Protein AF-A0A537Q881-F1 (afdb_monomer_lite)

Foldseek 3Di:
DFKFKQAAPVRDHAALDVVRGQVRSLVRQLVLVVLQPADSQRSNVCLVPPPKDKDQPARPPPRIGMIHIGDDQVVDPDGSDQDPVGHDHPDPDDDDDDDDDDD

Structure (mmCIF, N/CA/C/O backbone):
data_AF-A0A537Q881-F1
#
_entry.id   AF-A0A537Q881-F1
#
loop_
_atom_site.group_PDB
_atom_site.id
_atom_site.type_symbol
_atom_site.label_atom_id
_atom_site.label_alt_id
_atom_site.label_comp_id
_atom_site.label_asym_id
_atom_site.label_entity_id
_atom_site.label_seq_id
_atom_site.pdbx_PDB_ins_code
_atom_site.Cartn_x
_atom_site.Cartn_y
_atom_site.Cartn_z
_atom_site.occupancy
_atom_site.B_iso_or_equiv
_atom_site.auth_seq_id
_atom_site.auth_comp_id
_atom_site.auth_asym_id
_atom_site.auth_atom_id
_atom_site.pdbx_PDB_model_num
ATOM 1 N N . ILE A 1 1 ? -6.686 -6.510 -3.605 1.00 94.88 1 ILE A N 1
ATOM 2 C CA . ILE A 1 1 ? -5.322 -6.394 -4.181 1.00 94.88 1 ILE A CA 1
ATOM 3 C C . ILE A 1 1 ? -5.123 -4.940 -4.561 1.00 94.88 1 ILE A C 1
ATOM 5 O O . ILE A 1 1 ? -6.071 -4.328 -5.039 1.00 94.88 1 ILE A O 1
ATOM 9 N N . PHE A 1 2 ? -3.940 -4.401 -4.303 1.00 98.12 2 PHE A N 1
ATOM 10 C CA . PHE A 1 2 ? -3.531 -3.051 -4.675 1.00 98.12 2 PHE A CA 1
ATOM 11 C C . PHE A 1 2 ? -2.426 -3.134 -5.719 1.00 98.12 2 PHE A C 1
ATOM 13 O O . PHE A 1 2 ? -1.639 -4.079 -5.698 1.00 98.12 2 PHE A O 1
ATOM 20 N N . GLU A 1 3 ? -2.373 -2.160 -6.617 1.00 97.75 3 GLU A N 1
ATOM 21 C CA . GLU A 1 3 ? -1.413 -2.100 -7.719 1.00 97.75 3 GLU A CA 1
ATOM 22 C C . GLU A 1 3 ? -0.585 -0.825 -7.629 1.00 97.75 3 GLU A C 1
ATOM 24 O O . GLU A 1 3 ? -1.029 0.185 -7.075 1.00 97.75 3 GLU A O 1
ATOM 29 N N . GLY A 1 4 ? 0.616 -0.877 -8.190 1.00 97.69 4 GLY A N 1
ATOM 30 C CA . GLY A 1 4 ? 1.478 0.277 -8.363 1.00 97.69 4 GLY A CA 1
ATOM 31 C C . GLY A 1 4 ? 2.350 0.136 -9.604 1.00 97.69 4 GLY A C 1
ATOM 32 O O . GLY A 1 4 ? 2.629 -0.972 -10.070 1.00 97.69 4 GLY A O 1
ATOM 33 N N . ILE A 1 5 ? 2.758 1.287 -10.137 1.00 97.88 5 ILE A N 1
ATOM 34 C CA . ILE A 1 5 ? 3.586 1.416 -11.340 1.00 97.88 5 ILE A CA 1
ATOM 35 C C . ILE A 1 5 ? 4.849 2.222 -11.039 1.00 97.88 5 ILE A C 1
ATOM 37 O O . ILE A 1 5 ? 4.922 2.893 -10.012 1.00 97.88 5 ILE A O 1
ATOM 41 N N . SER A 1 6 ? 5.837 2.182 -11.934 1.00 96.44 6 SER A N 1
ATOM 42 C CA . SER A 1 6 ? 7.123 2.893 -11.808 1.00 96.44 6 SER A CA 1
ATOM 43 C C . SER A 1 6 ? 7.021 4.423 -11.973 1.00 96.44 6 SER A C 1
ATOM 45 O O . 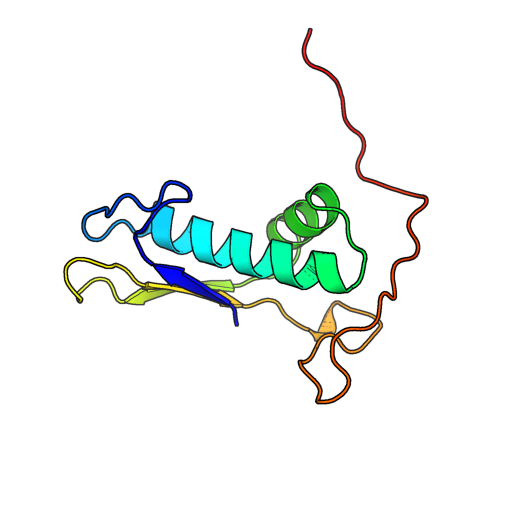SER A 1 6 ? 7.806 5.031 -12.700 1.00 96.44 6 SER A O 1
ATOM 47 N N . VAL A 1 7 ? 6.059 5.054 -11.303 1.00 97.19 7 VAL A N 1
ATOM 48 C CA . VAL A 1 7 ? 5.861 6.504 -11.229 1.00 97.19 7 VAL A CA 1
ATOM 49 C C . VAL A 1 7 ? 5.859 6.893 -9.754 1.00 97.19 7 VAL A C 1
ATOM 51 O O . VAL A 1 7 ? 5.124 6.298 -8.972 1.00 97.19 7 VAL A O 1
ATOM 54 N N . ASP A 1 8 ? 6.707 7.839 -9.357 1.00 94.56 8 ASP A N 1
ATOM 55 C CA . ASP A 1 8 ? 6.800 8.256 -7.952 1.00 94.56 8 ASP A CA 1
ATOM 56 C C . ASP A 1 8 ? 5.726 9.284 -7.549 1.00 94.56 8 ASP A C 1
ATOM 58 O O . ASP A 1 8 ? 4.954 9.767 -8.379 1.00 94.56 8 ASP A O 1
ATOM 62 N N . ASP A 1 9 ? 5.696 9.649 -6.263 1.00 92.88 9 ASP A N 1
ATOM 63 C CA . ASP A 1 9 ? 4.717 10.589 -5.690 1.00 92.88 9 ASP A CA 1
ATOM 64 C C . ASP A 1 9 ? 4.797 12.005 -6.292 1.00 92.88 9 ASP A C 1
ATOM 66 O O . ASP A 1 9 ? 3.843 12.778 -6.200 1.00 92.88 9 ASP A O 1
ATOM 70 N N . ALA A 1 10 ? 5.924 12.359 -6.921 1.00 95.50 10 ALA A N 1
ATOM 71 C CA . ALA A 1 10 ? 6.091 13.621 -7.640 1.00 95.50 10 ALA A CA 1
ATOM 72 C C . ALA A 1 10 ? 5.617 13.531 -9.104 1.00 95.50 10 ALA A C 1
ATOM 74 O O . ALA A 1 10 ? 5.716 14.508 -9.849 1.00 95.50 10 ALA A O 1
ATOM 75 N N . GLY A 1 11 ? 5.111 12.370 -9.532 1.00 94.69 11 GLY A N 1
ATOM 76 C CA . GLY A 1 11 ? 4.697 12.097 -10.904 1.00 94.69 11 GLY A CA 1
ATOM 77 C C . GLY A 1 11 ? 5.868 11.851 -11.858 1.00 94.69 11 GLY A C 1
ATOM 78 O O . GLY A 1 11 ? 5.675 11.875 -13.076 1.00 94.69 11 GLY A O 1
ATOM 79 N N . LYS A 1 12 ? 7.090 11.635 -11.352 1.00 97.06 12 LYS A N 1
ATOM 80 C CA . LYS A 1 12 ? 8.246 11.347 -12.203 1.00 97.06 12 LYS A CA 1
ATOM 81 C C . LYS A 1 12 ? 8.186 9.895 -12.666 1.00 97.06 12 LYS A C 1
ATOM 83 O O . LYS A 1 12 ? 8.087 8.967 -11.866 1.00 97.06 12 LYS A O 1
ATOM 88 N N . GLN A 1 13 ? 8.320 9.713 -13.975 1.00 96.75 13 GLN A N 1
ATOM 89 C CA . GLN A 1 13 ? 8.452 8.403 -14.602 1.00 96.75 13 GLN A CA 1
ATOM 90 C C . GLN A 1 13 ? 9.842 7.805 -14.335 1.00 96.75 13 GLN A C 1
ATOM 92 O O . GLN A 1 13 ? 10.863 8.438 -14.618 1.00 96.75 13 GLN A O 1
ATOM 97 N N . HIS A 1 14 ? 9.876 6.559 -13.868 1.00 96.62 14 HIS A N 1
ATOM 98 C CA . HIS A 1 14 ? 11.078 5.732 -13.743 1.00 96.62 14 HIS A CA 1
ATOM 99 C C . HIS A 1 14 ? 11.040 4.581 -14.752 1.00 96.62 14 HIS A C 1
ATOM 101 O O . HIS A 1 14 ? 9.983 4.238 -15.281 1.00 96.62 14 HIS A O 1
ATOM 107 N N . TYR A 1 15 ? 12.201 4.006 -15.063 1.00 97.06 15 TYR A N 1
ATOM 108 C CA . TYR A 1 15 ? 12.328 2.956 -16.075 1.00 97.06 15 TYR A CA 1
ATOM 109 C C . TYR A 1 15 ? 12.313 1.570 -15.427 1.00 97.06 15 TYR A C 1
ATOM 111 O O . TYR A 1 15 ? 13.294 1.193 -14.791 1.00 97.06 15 TYR A O 1
ATOM 119 N N . LEU A 1 16 ? 11.216 0.824 -15.609 1.00 96.06 16 LEU A N 1
ATOM 120 C CA . LEU A 1 16 ? 11.025 -0.547 -15.110 1.00 96.06 16 LEU A CA 1
ATOM 121 C C . LEU A 1 16 ? 11.427 -0.722 -13.632 1.00 96.06 16 LEU A C 1
ATOM 123 O O . LEU A 1 16 ? 11.986 -1.742 -13.229 1.00 96.06 16 LEU A O 1
ATOM 127 N N . ASP A 1 17 ? 11.143 0.293 -12.818 1.00 97.38 17 ASP A N 1
ATOM 128 C CA . ASP A 1 17 ? 11.513 0.321 -11.409 1.00 97.38 17 ASP A CA 1
ATOM 129 C C . ASP A 1 17 ? 10.444 -0.380 -10.559 1.00 97.38 17 ASP A C 1
ATOM 131 O O . ASP A 1 17 ? 9.365 0.167 -10.292 1.00 97.38 17 ASP A O 1
ATOM 135 N N . VAL A 1 18 ? 10.748 -1.614 -10.151 1.00 97.38 18 VAL A N 1
ATOM 136 C CA . VAL A 1 18 ? 9.891 -2.438 -9.285 1.00 97.38 18 VAL A CA 1
ATOM 137 C C . VAL A 1 18 ? 9.827 -1.925 -7.846 1.00 97.38 18 VAL A C 1
ATOM 139 O O . VAL A 1 18 ? 8.844 -2.197 -7.159 1.00 97.38 18 VAL A O 1
ATOM 142 N N . HIS A 1 19 ? 10.833 -1.178 -7.379 1.00 97.50 19 HIS A N 1
ATOM 143 C CA . HIS A 1 19 ? 10.826 -0.612 -6.032 1.00 97.50 19 HIS A CA 1
ATOM 144 C C . HIS A 1 19 ? 9.798 0.506 -5.937 1.00 97.50 19 HIS A C 1
ATOM 146 O O . HIS A 1 19 ? 8.961 0.481 -5.034 1.00 97.50 19 HIS A O 1
ATOM 152 N N . ILE A 1 20 ? 9.809 1.430 -6.902 1.00 97.81 20 ILE A N 1
ATOM 153 C CA . ILE A 1 20 ? 8.799 2.491 -6.986 1.00 97.81 20 ILE A CA 1
ATOM 154 C C . ILE A 1 20 ? 7.412 1.882 -7.204 1.00 97.81 20 ILE A C 1
ATOM 156 O O . ILE A 1 20 ? 6.475 2.237 -6.492 1.00 97.81 20 ILE A O 1
ATOM 160 N N . ALA A 1 21 ? 7.281 0.897 -8.100 1.00 98.06 21 ALA A N 1
ATOM 161 C CA . ALA A 1 21 ? 6.006 0.216 -8.318 1.00 98.06 21 ALA A CA 1
ATOM 162 C C . ALA A 1 21 ? 5.450 -0.419 -7.031 1.00 98.06 21 ALA A C 1
ATOM 164 O O . ALA A 1 21 ? 4.273 -0.248 -6.712 1.00 98.06 21 ALA A O 1
ATOM 165 N N . TYR A 1 22 ? 6.285 -1.110 -6.251 1.00 98.25 22 TYR A N 1
ATOM 166 C CA . TYR A 1 22 ? 5.838 -1.727 -5.002 1.00 98.25 22 TYR A CA 1
ATOM 167 C C . TYR A 1 22 ? 5.550 -0.695 -3.906 1.00 98.25 22 TYR A C 1
ATOM 169 O O . TYR A 1 22 ? 4.567 -0.832 -3.179 1.00 98.25 22 TYR A O 1
ATOM 177 N N . GLN A 1 23 ? 6.342 0.379 -3.825 1.00 97.88 23 GLN A N 1
ATOM 178 C CA . GLN A 1 23 ? 6.068 1.505 -2.932 1.00 97.88 23 GLN A CA 1
ATOM 179 C C . GLN A 1 23 ? 4.681 2.100 -3.207 1.00 97.88 23 GLN A C 1
ATOM 181 O O . GLN A 1 23 ? 3.908 2.288 -2.269 1.00 97.88 23 GLN A O 1
ATOM 186 N N . GLN A 1 24 ? 4.331 2.322 -4.477 1.00 97.88 24 GLN A N 1
ATOM 187 C CA . GLN A 1 24 ? 3.015 2.833 -4.865 1.00 97.88 24 GLN A CA 1
ATOM 188 C C . GLN A 1 24 ? 1.880 1.870 -4.490 1.00 97.88 24 GLN A C 1
ATOM 190 O O . GLN A 1 24 ? 0.860 2.302 -3.953 1.00 97.88 24 GLN A O 1
ATOM 195 N N . ALA A 1 25 ? 2.062 0.558 -4.682 1.00 98.12 25 ALA A N 1
ATOM 196 C CA . ALA A 1 25 ? 1.075 -0.436 -4.251 1.00 98.12 25 ALA A CA 1
ATOM 197 C C . ALA A 1 25 ? 0.835 -0.388 -2.727 1.00 98.12 25 ALA A C 1
ATOM 199 O O . ALA A 1 25 ? -0.313 -0.431 -2.274 1.00 98.12 25 ALA A O 1
ATOM 200 N N . CYS A 1 26 ? 1.902 -0.239 -1.934 1.00 98.06 26 CYS A N 1
ATOM 201 C CA . CYS A 1 26 ? 1.821 -0.065 -0.483 1.00 98.06 26 CYS A CA 1
ATOM 202 C C . CYS A 1 26 ? 1.117 1.241 -0.088 1.00 98.06 26 CYS A C 1
ATOM 204 O O . CYS A 1 26 ? 0.247 1.224 0.782 1.00 98.06 26 CYS A O 1
ATOM 206 N N . LEU A 1 27 ? 1.452 2.366 -0.729 1.00 97.94 27 LEU A N 1
ATOM 207 C CA . LEU A 1 27 ? 0.817 3.662 -0.463 1.00 97.94 27 LEU A CA 1
ATOM 208 C C . LEU A 1 27 ? -0.682 3.630 -0.785 1.00 97.94 27 LEU A C 1
ATOM 210 O O . LEU A 1 27 ? -1.492 4.083 0.022 1.00 97.94 27 LEU A O 1
ATOM 214 N N . ASN A 1 28 ? -1.070 2.996 -1.892 1.00 97.62 28 ASN A N 1
ATOM 215 C CA . ASN A 1 28 ? -2.473 2.789 -2.249 1.00 97.62 28 ASN A CA 1
ATOM 216 C C . ASN A 1 28 ? -3.230 1.971 -1.191 1.00 97.62 28 ASN A C 1
ATOM 218 O O . ASN A 1 28 ? -4.361 2.313 -0.832 1.00 97.62 28 ASN A O 1
ATOM 222 N N . ALA A 1 29 ? -2.606 0.923 -0.646 1.00 98.12 29 ALA A N 1
ATOM 223 C CA . ALA A 1 29 ? -3.180 0.135 0.443 1.00 98.12 29 ALA A CA 1
ATOM 224 C C . ALA A 1 29 ? -3.308 0.942 1.749 1.00 98.12 29 ALA A C 1
ATOM 226 O O . ALA A 1 29 ? -4.334 0.865 2.428 1.00 98.12 29 ALA A O 1
ATOM 227 N N . ILE A 1 30 ? -2.305 1.759 2.086 1.00 98.19 30 ILE A N 1
ATOM 228 C CA . ILE A 1 30 ? -2.331 2.640 3.265 1.00 98.19 30 ILE A CA 1
ATOM 229 C C . ILE A 1 30 ? -3.455 3.673 3.147 1.00 98.19 30 ILE A C 1
ATOM 231 O O . ILE A 1 30 ? -4.254 3.825 4.073 1.00 98.19 30 ILE A O 1
ATOM 235 N N . GLU A 1 31 ? -3.574 4.349 2.002 1.00 97.81 31 GLU A N 1
ATOM 236 C CA . GLU A 1 31 ? -4.652 5.313 1.761 1.00 97.81 31 GLU A CA 1
ATOM 237 C C . GLU A 1 31 ? -6.034 4.659 1.783 1.00 97.81 31 GLU A C 1
ATOM 239 O O . GLU A 1 31 ? -7.008 5.277 2.219 1.00 97.81 31 GLU A O 1
ATOM 244 N N . TYR A 1 32 ? -6.137 3.392 1.378 1.00 97.69 32 TYR A N 1
ATOM 245 C CA . TYR A 1 32 ? -7.368 2.626 1.518 1.00 97.69 32 TYR A CA 1
ATOM 246 C C . TYR A 1 32 ? -7.729 2.375 2.985 1.00 97.69 32 TYR A C 1
ATOM 248 O O . TYR A 1 32 ? -8.840 2.701 3.405 1.00 97.69 32 TYR A O 1
ATOM 256 N N . LEU A 1 33 ? -6.789 1.870 3.789 1.00 97.31 33 LEU A N 1
ATOM 257 C CA . LEU A 1 33 ? -7.007 1.590 5.212 1.00 97.31 33 LEU A CA 1
ATOM 258 C C . LEU A 1 33 ? -7.350 2.851 6.017 1.00 97.31 33 LEU A C 1
ATOM 260 O O . LEU A 1 33 ? -8.213 2.809 6.898 1.00 97.31 33 LEU A O 1
ATOM 264 N N . LYS A 1 34 ? -6.770 4.003 5.663 1.00 96.88 34 LYS A N 1
ATOM 265 C CA . LYS A 1 34 ? -7.114 5.300 6.273 1.00 96.88 34 LYS A CA 1
ATOM 266 C C . LYS A 1 34 ? -8.598 5.657 6.129 1.00 96.88 34 LYS A C 1
ATOM 268 O O . LYS A 1 34 ? -9.153 6.320 7.007 1.00 96.88 34 LYS A O 1
ATOM 273 N N . LYS A 1 35 ? -9.287 5.185 5.080 1.00 96.31 35 LYS A N 1
ATOM 274 C CA . LYS A 1 35 ? -10.737 5.417 4.904 1.00 96.31 35 LYS A CA 1
ATOM 275 C C . LYS A 1 35 ? -11.583 4.728 5.981 1.00 96.31 35 LYS A C 1
ATOM 277 O O . LYS A 1 35 ? -12.652 5.236 6.308 1.00 96.31 35 LYS A O 1
ATOM 282 N N . PHE A 1 36 ? -11.082 3.648 6.581 1.00 96.19 36 PHE A N 1
ATOM 283 C CA . PHE A 1 36 ? -11.726 2.932 7.691 1.00 96.19 36 PHE A CA 1
ATOM 284 C C . PHE A 1 36 ? -11.363 3.501 9.074 1.00 96.19 36 PHE A C 1
ATOM 286 O O . PHE A 1 36 ? -11.909 3.061 10.087 1.00 96.19 36 PHE A O 1
ATOM 293 N N . GLY A 1 37 ? -10.496 4.520 9.120 1.00 95.56 37 GLY A N 1
ATOM 294 C CA . GLY A 1 37 ? -10.129 5.257 10.331 1.00 95.56 37 GLY A CA 1
ATOM 295 C C . GLY A 1 37 ? -8.762 4.908 10.925 1.00 95.56 37 GLY A C 1
ATOM 296 O O . GLY A 1 37 ? -8.419 5.462 11.966 1.00 95.56 37 GLY A O 1
ATOM 297 N N . TYR A 1 38 ? -7.983 4.027 10.291 1.00 96.56 38 TYR A N 1
ATOM 298 C CA . TYR A 1 38 ? -6.599 3.770 10.702 1.00 96.56 38 TYR A CA 1
ATOM 299 C C . TYR A 1 38 ? -5.711 5.002 10.494 1.00 96.56 38 TYR A C 1
ATOM 301 O O . TYR A 1 38 ? -5.884 5.754 9.529 1.00 96.56 38 TYR A O 1
ATOM 309 N N . SER A 1 39 ? -4.721 5.187 11.369 1.00 96.88 39 SER A N 1
ATOM 310 C CA . SER A 1 39 ? -3.627 6.125 11.115 1.00 96.88 39 SER A CA 1
ATOM 311 C C . SER A 1 39 ? -2.711 5.593 10.004 1.00 96.88 39 SER A C 1
ATOM 313 O O . SER A 1 39 ? -2.674 4.393 9.718 1.00 96.88 39 SER A O 1
ATOM 315 N N . GLY A 1 40 ? -1.937 6.482 9.374 1.00 96.56 40 GLY A N 1
ATOM 316 C CA . GLY A 1 40 ? -0.932 6.063 8.391 1.00 96.56 40 GLY A CA 1
ATOM 317 C C . GLY A 1 40 ? 0.126 5.139 9.005 1.00 96.56 40 GLY A C 1
ATOM 318 O O . GLY A 1 40 ? 0.513 4.154 8.382 1.00 96.56 40 GLY A O 1
ATOM 319 N N . ALA A 1 41 ? 0.525 5.405 10.254 1.00 96.62 41 ALA A N 1
ATOM 320 C CA . ALA A 1 41 ? 1.469 4.570 10.988 1.00 96.62 41 ALA A CA 1
ATOM 321 C C . ALA A 1 41 ? 0.889 3.178 11.281 1.00 96.62 41 ALA A C 1
ATOM 323 O O . ALA A 1 41 ? 1.560 2.183 11.029 1.00 96.62 41 ALA A O 1
ATOM 324 N N . GLN A 1 42 ? -0.371 3.092 11.724 1.00 96.94 42 GLN A N 1
ATOM 325 C CA . GLN A 1 42 ? -1.060 1.815 11.943 1.00 96.94 42 GLN A CA 1
ATOM 326 C C . GLN A 1 42 ? -1.163 1.000 10.656 1.00 96.94 42 GLN A C 1
ATOM 328 O O . GLN A 1 42 ? -0.810 -0.177 10.649 1.00 96.94 42 GLN A O 1
ATOM 333 N N . ALA A 1 43 ? -1.613 1.623 9.564 1.00 97.56 43 ALA A N 1
ATOM 334 C CA . ALA A 1 43 ? -1.721 0.961 8.270 1.00 97.56 43 ALA A CA 1
ATOM 335 C C . ALA A 1 43 ? -0.354 0.452 7.785 1.00 97.56 43 ALA A C 1
ATOM 337 O O . ALA A 1 43 ? -0.239 -0.698 7.370 1.00 97.56 43 ALA A O 1
ATOM 338 N N . TYR A 1 44 ? 0.695 1.268 7.911 1.00 97.88 44 TYR A N 1
ATOM 339 C CA . TYR A 1 44 ? 2.058 0.864 7.576 1.00 97.88 44 TYR A CA 1
ATOM 340 C C . TYR A 1 44 ? 2.551 -0.306 8.442 1.00 97.88 44 TYR A C 1
ATOM 342 O O . TYR A 1 44 ? 3.098 -1.271 7.913 1.00 97.88 44 TYR A O 1
ATOM 350 N N . THR A 1 45 ? 2.303 -0.275 9.756 1.00 97.25 45 THR A N 1
ATOM 351 C CA . THR A 1 45 ? 2.631 -1.393 10.653 1.00 97.25 45 THR A CA 1
ATOM 352 C C . THR A 1 45 ? 1.901 -2.669 10.246 1.00 97.25 45 THR A C 1
ATOM 354 O O . THR A 1 45 ? 2.545 -3.710 10.178 1.00 97.25 45 THR A O 1
ATOM 357 N N . ILE A 1 46 ? 0.603 -2.604 9.919 1.00 97.00 46 ILE A N 1
ATOM 358 C CA . ILE A 1 46 ? -0.171 -3.763 9.442 1.00 97.00 46 ILE A CA 1
ATOM 359 C C . ILE A 1 46 ? 0.501 -4.384 8.217 1.00 97.00 46 ILE A C 1
ATOM 361 O O . ILE A 1 46 ? 0.726 -5.590 8.209 1.00 97.00 46 ILE A O 1
ATOM 365 N N . LEU A 1 47 ? 0.884 -3.583 7.219 1.00 97.62 47 LEU A N 1
ATOM 366 C CA . LEU A 1 47 ? 1.568 -4.098 6.026 1.00 97.62 47 LEU A CA 1
ATOM 367 C C . LEU A 1 47 ? 2.941 -4.716 6.334 1.00 97.62 47 LEU A C 1
ATOM 369 O O . LEU A 1 47 ? 3.385 -5.594 5.602 1.00 97.62 47 LEU A O 1
ATOM 373 N N . GLY A 1 48 ? 3.612 -4.277 7.401 1.00 96.88 48 GLY A N 1
ATOM 374 C CA . GLY A 1 48 ? 4.903 -4.820 7.825 1.00 96.88 48 GLY A CA 1
ATOM 375 C C . GLY A 1 48 ? 4.827 -6.116 8.640 1.00 96.88 48 GLY A C 1
ATOM 376 O O . GLY A 1 48 ? 5.831 -6.818 8.731 1.00 96.88 48 GLY A O 1
ATOM 377 N N . VAL A 1 49 ? 3.676 -6.432 9.249 1.00 96.88 49 VAL A N 1
ATOM 378 C CA . VAL A 1 49 ? 3.542 -7.569 10.188 1.00 96.88 49 VAL A CA 1
ATOM 379 C C . VAL A 1 49 ? 2.498 -8.602 9.779 1.00 96.88 49 VAL A C 1
ATOM 381 O O . VAL A 1 49 ? 2.622 -9.771 10.141 1.00 96.88 49 VAL A O 1
ATOM 384 N N . ALA A 1 50 ? 1.455 -8.194 9.056 1.00 97.12 50 ALA A N 1
ATOM 385 C CA . ALA A 1 50 ? 0.450 -9.111 8.547 1.00 97.12 50 ALA A CA 1
ATOM 386 C C . ALA A 1 50 ? 1.036 -9.942 7.391 1.00 97.12 50 ALA A C 1
ATOM 388 O O . ALA A 1 50 ? 1.956 -9.481 6.711 1.00 97.12 50 ALA A O 1
ATOM 389 N N . PRO A 1 51 ? 0.504 -11.147 7.118 1.00 97.38 51 PRO A N 1
ATOM 390 C CA . PRO A 1 51 ? 0.958 -11.997 6.019 1.00 97.38 51 PRO A CA 1
ATOM 391 C C . PRO A 1 51 ? 0.467 -11.471 4.656 1.00 97.38 51 PRO A C 1
ATOM 393 O O . PRO A 1 51 ? -0.266 -12.146 3.931 1.00 97.38 51 PRO A O 1
ATOM 396 N N . VAL A 1 52 ? 0.842 -10.236 4.318 1.00 97.56 52 VAL A N 1
ATOM 397 C CA . VAL A 1 52 ? 0.599 -9.626 3.009 1.00 97.56 52 VAL A CA 1
ATOM 398 C C . VAL A 1 52 ? 1.493 -10.276 1.958 1.00 97.56 52 VAL A C 1
ATOM 400 O O . VAL A 1 52 ? 2.589 -10.747 2.262 1.00 97.56 52 VAL A O 1
ATOM 403 N N . GLN A 1 53 ? 1.043 -10.295 0.705 1.00 97.75 53 GLN A N 1
ATOM 404 C CA . GLN A 1 53 ? 1.849 -10.825 -0.397 1.00 97.75 53 GLN A CA 1
ATOM 405 C C . GLN A 1 53 ? 2.179 -9.717 -1.384 1.00 97.75 53 GLN A C 1
ATOM 407 O O . GLN A 1 53 ? 1.280 -9.113 -1.966 1.00 97.75 53 GLN A O 1
ATOM 412 N N . GLY A 1 54 ? 3.470 -9.476 -1.585 1.00 97.06 54 GLY A N 1
ATOM 413 C CA . GLY A 1 54 ? 3.964 -8.631 -2.661 1.00 97.06 54 GLY A CA 1
ATOM 414 C C . GLY A 1 54 ? 4.344 -9.474 -3.869 1.00 97.06 54 GLY A C 1
ATOM 415 O O . GLY A 1 54 ? 5.098 -10.435 -3.722 1.00 97.06 54 GLY A O 1
ATOM 416 N N . HIS A 1 55 ? 3.858 -9.112 -5.054 1.00 97.75 55 HIS A N 1
ATOM 417 C CA . HIS A 1 55 ? 4.265 -9.763 -6.298 1.00 97.75 55 HIS A CA 1
ATOM 418 C C . HIS A 1 55 ? 4.841 -8.751 -7.280 1.00 97.75 55 HIS A C 1
ATOM 420 O O . HIS A 1 55 ? 4.297 -7.662 -7.472 1.00 97.75 55 HIS A O 1
ATOM 426 N N . ILE A 1 56 ? 5.916 -9.155 -7.956 1.00 97.25 56 ILE A N 1
ATOM 427 C CA . ILE A 1 56 ? 6.357 -8.520 -9.196 1.00 97.25 56 ILE A CA 1
ATOM 428 C C . ILE A 1 56 ? 5.451 -9.076 -10.293 1.00 97.25 56 ILE A C 1
ATOM 430 O O . ILE A 1 56 ? 5.688 -10.166 -10.811 1.00 97.25 56 ILE A O 1
ATOM 434 N N . SER A 1 57 ? 4.365 -8.362 -10.576 1.00 94.81 57 SER A N 1
ATOM 435 C CA . SER A 1 57 ? 3.316 -8.828 -11.486 1.00 94.81 57 SER A CA 1
ATOM 436 C C . SER A 1 57 ? 3.723 -8.703 -12.953 1.00 94.81 57 SER A C 1
ATOM 438 O O . SER A 1 57 ? 3.319 -9.522 -13.773 1.00 94.81 57 SER A O 1
ATOM 440 N N . GLY A 1 58 ? 4.537 -7.698 -13.287 1.00 95.50 58 GLY A N 1
ATOM 441 C CA . GLY A 1 58 ? 5.038 -7.483 -14.641 1.00 95.50 58 GLY A CA 1
ATOM 442 C C . GLY A 1 58 ? 6.280 -6.598 -14.659 1.00 95.50 58 GLY A C 1
ATOM 443 O O . GLY A 1 58 ? 6.375 -5.627 -13.915 1.00 95.50 58 GLY A O 1
ATOM 444 N N . VAL A 1 59 ? 7.249 -6.938 -15.511 1.00 95.69 59 VAL A N 1
ATOM 445 C CA . VAL A 1 59 ? 8.534 -6.217 -15.644 1.00 95.69 59 VAL A CA 1
ATOM 446 C C . VAL A 1 59 ? 8.934 -6.003 -17.111 1.00 95.69 59 VAL A C 1
ATOM 448 O O . VAL A 1 59 ? 10.082 -5.718 -17.430 1.00 95.69 59 VAL A O 1
ATOM 451 N N . VAL A 1 60 ? 7.987 -6.165 -18.034 1.00 95.88 60 VAL A N 1
ATOM 452 C CA . VAL A 1 60 ? 8.260 -6.143 -19.482 1.00 95.88 60 VAL A CA 1
ATOM 453 C C . VAL A 1 60 ? 7.626 -4.951 -20.201 1.00 95.88 60 VAL A C 1
ATOM 455 O O . VAL A 1 60 ? 8.029 -4.630 -21.317 1.00 95.88 60 VAL A O 1
ATOM 458 N N . ASP A 1 61 ? 6.683 -4.261 -19.559 1.00 94.38 61 ASP A N 1
ATOM 459 C CA . ASP A 1 61 ? 5.867 -3.219 -20.182 1.00 94.38 61 ASP A CA 1
ATOM 460 C C . ASP A 1 61 ? 6.522 -1.840 -20.065 1.00 94.38 61 ASP A C 1
ATOM 462 O O . ASP A 1 61 ? 6.144 -1.008 -19.246 1.00 94.38 61 ASP A O 1
ATOM 466 N N . ILE A 1 62 ? 7.523 -1.570 -20.903 1.00 93.62 62 ILE A N 1
ATOM 467 C CA . ILE A 1 62 ? 8.218 -0.274 -20.906 1.00 93.62 62 ILE A CA 1
ATOM 468 C C . ILE A 1 62 ? 7.205 0.883 -21.070 1.00 93.62 62 ILE A C 1
ATOM 470 O O . ILE A 1 62 ? 6.404 0.860 -22.007 1.00 93.62 62 ILE A O 1
ATOM 474 N N . PRO A 1 63 ? 7.263 1.932 -20.224 1.00 93.44 63 PRO A N 1
ATOM 475 C CA . PRO A 1 63 ? 8.300 2.202 -19.217 1.00 93.44 63 PRO A CA 1
ATOM 476 C C . PRO A 1 63 ? 8.016 1.659 -17.807 1.00 93.44 63 PRO A C 1
ATOM 478 O O . PRO A 1 63 ? 8.868 1.803 -16.934 1.00 93.44 63 PRO A O 1
ATOM 481 N N . ASN A 1 64 ? 6.854 1.059 -17.557 1.00 95.50 64 ASN A N 1
ATOM 482 C CA . ASN A 1 64 ? 6.371 0.732 -16.219 1.00 95.50 64 ASN A CA 1
ATOM 483 C C . ASN A 1 64 ? 6.626 -0.729 -15.835 1.00 95.50 64 ASN A C 1
ATOM 485 O O . ASN A 1 64 ? 6.189 -1.658 -16.506 1.00 95.50 64 ASN A O 1
ATOM 489 N N . ALA A 1 65 ? 7.242 -0.943 -14.675 1.00 97.06 65 ALA A N 1
ATOM 490 C CA . ALA A 1 65 ? 7.030 -2.189 -13.956 1.00 97.06 65 ALA A CA 1
ATOM 491 C C . ALA A 1 65 ? 5.678 -2.130 -13.231 1.00 97.06 65 ALA A C 1
ATOM 493 O O . ALA A 1 65 ? 5.226 -1.055 -12.836 1.00 97.06 65 ALA A O 1
ATOM 494 N N . CYS A 1 66 ? 5.054 -3.289 -13.044 1.00 97.12 66 CYS A N 1
ATOM 495 C CA . CYS A 1 66 ? 3.829 -3.461 -12.279 1.00 97.12 66 CYS A CA 1
ATOM 496 C C . CYS A 1 66 ? 4.114 -4.347 -11.066 1.00 97.12 66 CYS A C 1
ATOM 498 O O . CYS A 1 66 ? 4.591 -5.480 -11.203 1.00 97.12 66 CYS A O 1
ATOM 500 N N . ALA A 1 67 ? 3.797 -3.837 -9.880 1.00 98.19 67 ALA A N 1
ATOM 501 C CA . ALA A 1 67 ? 3.843 -4.595 -8.640 1.00 98.19 67 ALA A CA 1
ATOM 502 C C . ALA A 1 67 ? 2.464 -4.599 -7.979 1.00 98.19 67 ALA A C 1
ATOM 504 O O . ALA A 1 67 ? 1.711 -3.627 -8.066 1.00 98.19 67 ALA A O 1
ATOM 505 N N . THR A 1 68 ? 2.137 -5.699 -7.306 1.00 98.19 68 THR A N 1
ATOM 506 C CA . THR A 1 68 ? 0.879 -5.846 -6.571 1.00 98.19 68 THR A CA 1
ATOM 507 C C . THR A 1 68 ? 1.123 -6.128 -5.098 1.00 98.19 68 THR A C 1
ATOM 509 O O . THR A 1 68 ? 2.109 -6.768 -4.733 1.00 98.19 68 THR A O 1
ATOM 512 N N . LEU A 1 69 ? 0.190 -5.680 -4.259 1.00 98.31 69 LEU A N 1
ATOM 513 C CA . LEU A 1 69 ? 0.115 -6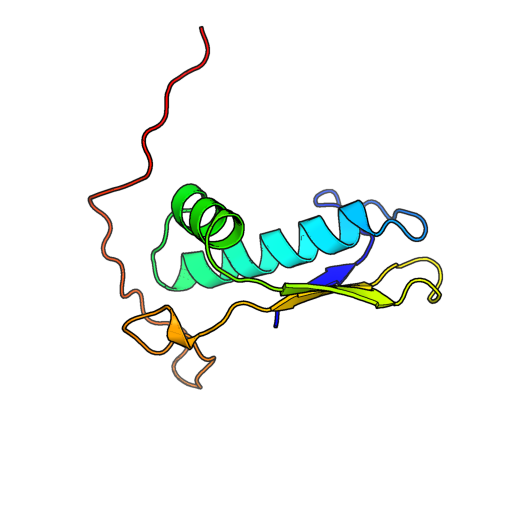.007 -2.841 1.00 98.31 69 LEU A CA 1
ATOM 514 C C . LEU A 1 69 ? -1.242 -6.646 -2.521 1.00 98.31 69 LEU A C 1
ATOM 516 O O . LEU A 1 69 ? -2.309 -6.056 -2.721 1.00 98.31 69 LEU A O 1
ATOM 520 N N . TYR A 1 70 ? -1.210 -7.870 -2.007 1.00 98.06 70 TYR A N 1
ATOM 521 C CA . TYR A 1 70 ? -2.367 -8.572 -1.469 1.00 98.06 70 TYR A CA 1
ATOM 522 C C . TYR A 1 70 ? -2.453 -8.345 0.038 1.00 98.06 70 TYR A C 1
ATOM 524 O O . TYR A 1 70 ? -1.552 -8.728 0.782 1.00 98.06 70 TYR A O 1
ATOM 532 N N . LEU A 1 71 ? -3.561 -7.746 0.469 1.00 97.62 71 LEU A N 1
ATOM 533 C CA . LEU A 1 71 ? -3.923 -7.595 1.870 1.00 97.62 71 LEU A CA 1
ATOM 534 C C . LEU A 1 71 ? -5.016 -8.628 2.193 1.00 97.62 71 LEU A C 1
ATOM 536 O O . LEU A 1 71 ? -6.113 -8.489 1.644 1.00 97.62 71 LEU A O 1
ATOM 540 N N . PRO A 1 72 ? -4.743 -9.649 3.029 1.00 97.19 72 PRO A N 1
ATOM 541 C CA . PRO A 1 72 ? -5.763 -10.609 3.442 1.00 97.19 72 PRO A CA 1
ATOM 542 C C . PRO A 1 72 ? -6.848 -9.890 4.240 1.00 97.19 72 PRO A C 1
ATOM 544 O O . PRO A 1 72 ? -6.553 -9.213 5.222 1.00 97.19 72 PRO A O 1
ATOM 547 N N . THR A 1 73 ? -8.103 -10.003 3.814 1.00 96.44 73 THR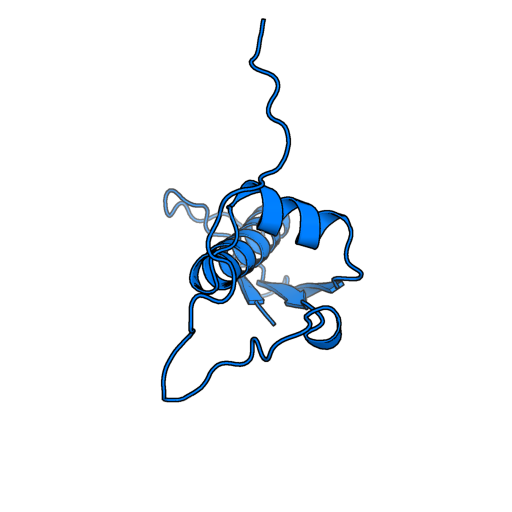 A N 1
ATOM 548 C CA . THR A 1 73 ? -9.227 -9.311 4.463 1.00 96.44 73 THR A CA 1
ATOM 549 C C . THR A 1 73 ? -9.685 -10.013 5.736 1.00 96.44 73 THR A C 1
ATOM 551 O O . THR A 1 73 ? -10.324 -9.406 6.585 1.00 96.44 73 THR A O 1
ATOM 554 N N . GLU A 1 74 ? -9.319 -11.280 5.898 1.00 96.88 74 GLU A N 1
ATOM 555 C CA . GLU A 1 74 ? -9.670 -12.137 7.028 1.00 96.88 74 GLU A CA 1
ATOM 556 C C . GLU A 1 74 ? -8.971 -11.737 8.334 1.00 96.88 74 GLU A C 1
ATOM 558 O O . GLU A 1 74 ? -9.330 -12.235 9.397 1.00 96.88 74 GLU A O 1
ATOM 563 N N . ILE A 1 75 ? -7.975 -10.846 8.277 1.00 97.19 75 ILE A N 1
ATOM 564 C CA . ILE A 1 75 ? -7.289 -10.335 9.474 1.00 97.19 75 ILE A CA 1
ATOM 565 C C . ILE A 1 75 ? -8.089 -9.237 10.194 1.00 97.19 75 ILE A C 1
ATOM 567 O O . ILE A 1 75 ? -7.672 -8.796 11.264 1.00 97.19 75 ILE A O 1
ATOM 571 N N . PHE A 1 76 ? -9.185 -8.754 9.599 1.00 96.88 76 PHE A N 1
ATOM 572 C CA . PHE A 1 76 ? -10.018 -7.681 10.141 1.00 96.88 76 PHE A CA 1
ATOM 573 C C . PHE A 1 76 ? -11.322 -8.242 10.723 1.00 96.88 76 PHE A C 1
ATOM 575 O O . PHE A 1 76 ? -11.975 -9.083 10.112 1.00 96.88 76 PHE A O 1
ATOM 582 N N . ASP A 1 77 ? -11.754 -7.709 11.870 1.00 96.00 77 ASP A N 1
ATOM 583 C CA . ASP A 1 77 ? -13.025 -8.082 12.521 1.00 96.00 77 ASP A CA 1
ATOM 584 C C . ASP A 1 77 ? -14.273 -7.492 11.829 1.00 96.00 77 ASP A C 1
ATOM 586 O O . ASP A 1 77 ? -15.406 -7.697 12.268 1.00 96.00 77 ASP A O 1
ATOM 590 N N . PHE A 1 78 ? -14.082 -6.706 10.772 1.00 95.00 78 PHE A N 1
ATOM 591 C CA . PHE A 1 78 ? -15.143 -6.078 9.993 1.00 95.00 78 PHE A CA 1
ATOM 592 C C . PHE A 1 78 ? -14.823 -6.149 8.503 1.00 95.00 78 PHE A C 1
ATOM 594 O O . PHE A 1 78 ? -13.664 -6.262 8.105 1.00 95.00 78 PHE A O 1
ATOM 601 N N . ASP A 1 79 ? -15.866 -6.066 7.680 1.00 94.69 79 ASP A N 1
ATOM 602 C CA . ASP A 1 79 ? -15.720 -6.123 6.232 1.00 94.69 79 ASP A CA 1
ATOM 6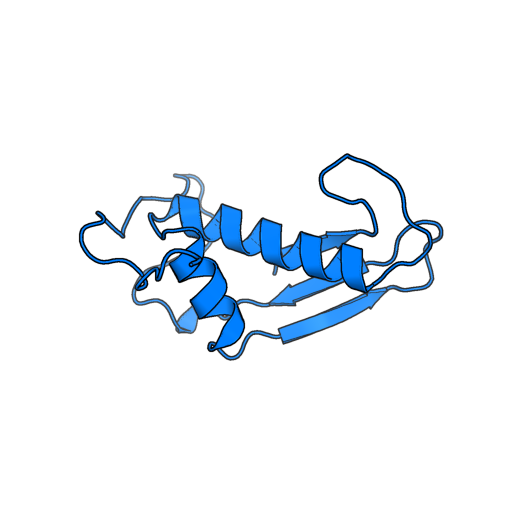03 C C . ASP A 1 79 ? -15.022 -4.864 5.699 1.00 94.69 79 ASP A C 1
ATOM 605 O O . ASP A 1 79 ? -15.497 -3.738 5.878 1.00 94.69 79 ASP A O 1
ATOM 609 N N . ILE A 1 80 ? -13.884 -5.076 5.039 1.00 95.56 80 ILE A N 1
ATOM 610 C CA . ILE A 1 80 ? -13.116 -4.035 4.358 1.00 95.56 80 ILE A CA 1
ATOM 611 C C . ILE A 1 80 ? -13.260 -4.109 2.839 1.00 95.56 80 ILE A C 1
ATOM 613 O O . ILE A 1 80 ? -12.488 -3.467 2.138 1.00 95.56 80 ILE A O 1
ATOM 617 N N . MET A 1 81 ? -14.189 -4.901 2.301 1.00 95.62 81 MET A N 1
ATOM 618 C CA . MET A 1 81 ? -14.411 -4.972 0.861 1.00 95.62 81 MET A CA 1
ATOM 619 C C . MET A 1 81 ? -15.111 -3.706 0.337 1.00 95.62 81 MET A C 1
ATOM 621 O O . MET A 1 81 ? -15.947 -3.107 1.021 1.00 95.62 81 MET A O 1
ATOM 625 N N . PRO A 1 82 ? -14.812 -3.270 -0.902 1.00 94.88 82 PRO A N 1
ATOM 626 C CA . PRO A 1 82 ? -15.549 -2.188 -1.540 1.00 94.88 82 PRO A CA 1
ATOM 6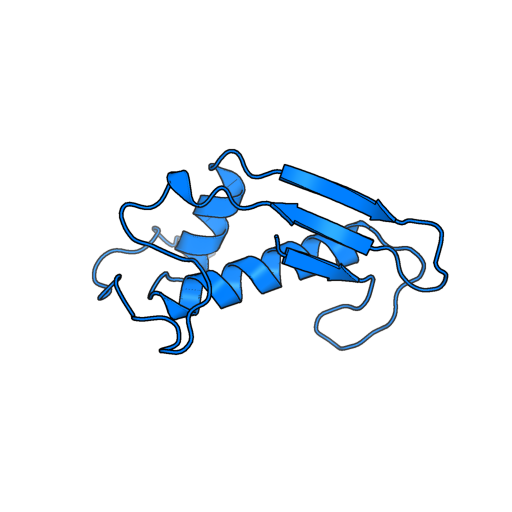27 C C . PRO A 1 82 ? -17.043 -2.513 -1.651 1.00 94.88 82 PRO A C 1
ATOM 629 O O . PRO A 1 82 ? -17.428 -3.572 -2.142 1.00 94.88 82 PRO A O 1
ATOM 632 N N . SER A 1 83 ? -17.890 -1.564 -1.259 1.00 93.69 83 SER A N 1
ATOM 633 C CA . SER A 1 83 ? -19.347 -1.677 -1.341 1.00 93.69 83 SER A CA 1
ATOM 634 C C . SER A 1 83 ? -19.963 -0.407 -1.934 1.00 93.69 83 SER A C 1
ATOM 636 O O . SER A 1 83 ? -19.338 0.656 -1.952 1.00 93.69 83 SER A O 1
ATOM 638 N N . ALA A 1 84 ? -21.209 -0.498 -2.410 1.00 94.62 84 ALA A N 1
ATOM 639 C CA . ALA A 1 84 ? -21.926 0.639 -2.999 1.00 94.62 84 ALA A CA 1
ATOM 640 C C . ALA A 1 84 ? -22.140 1.801 -2.011 1.00 94.62 84 ALA A C 1
ATOM 642 O O . ALA A 1 84 ? -22.257 2.952 -2.423 1.00 94.62 84 ALA A O 1
ATOM 643 N N . THR A 1 85 ? -22.172 1.512 -0.709 1.00 92.44 85 THR A N 1
ATOM 644 C CA . THR A 1 85 ? -22.315 2.516 0.355 1.00 92.44 85 THR A CA 1
ATOM 645 C C . THR A 1 85 ? -21.004 3.228 0.686 1.00 92.44 85 THR A C 1
ATOM 647 O O . THR A 1 85 ? -21.014 4.204 1.432 1.00 92.44 85 THR A O 1
ATOM 650 N N . GLY A 1 86 ? -19.881 2.763 0.132 1.00 91.38 86 GLY A N 1
ATOM 651 C CA . GLY A 1 86 ? -18.551 3.259 0.457 1.00 91.38 86 GLY A CA 1
ATOM 652 C C . GLY A 1 86 ? -18.038 2.782 1.826 1.00 91.38 86 GLY A C 1
ATOM 653 O O . GLY A 1 86 ? -18.751 2.095 2.563 1.00 91.38 86 GLY A O 1
ATOM 654 N N . PRO A 1 87 ? -16.778 3.119 2.163 1.00 92.81 87 PRO A N 1
ATOM 655 C CA . PRO A 1 87 ? -16.152 2.711 3.414 1.00 92.81 87 PRO A CA 1
ATOM 656 C C . PRO A 1 87 ? -16.740 3.470 4.607 1.00 92.81 87 PRO A C 1
ATOM 658 O O . PRO A 1 87 ? -16.930 4.688 4.562 1.00 92.81 87 PRO A O 1
ATOM 661 N N . ILE A 1 88 ? -16.974 2.749 5.701 1.00 92.69 88 ILE A N 1
ATOM 662 C CA . ILE A 1 88 ? -17.416 3.309 6.980 1.00 92.69 88 ILE A CA 1
ATOM 663 C C . ILE A 1 88 ? -16.201 3.392 7.908 1.00 92.69 88 ILE A C 1
ATOM 665 O O . ILE A 1 88 ? -15.371 2.485 7.955 1.00 92.69 88 ILE A O 1
ATOM 669 N N . LYS A 1 89 ? -16.075 4.483 8.669 1.00 93.19 89 LYS A N 1
ATOM 670 C CA . LYS A 1 89 ? -15.024 4.600 9.688 1.00 93.19 89 LYS A CA 1
ATOM 671 C C . LYS A 1 89 ? -15.363 3.718 10.889 1.00 93.19 89 LYS A C 1
ATOM 673 O O . LYS A 1 89 ? -16.190 4.097 11.718 1.00 93.19 89 LYS A O 1
ATOM 678 N N . HIS A 1 90 ? -14.715 2.563 10.985 1.00 91.25 90 HIS A N 1
ATOM 679 C CA . HIS A 1 90 ? -14.843 1.652 12.124 1.00 91.25 90 HIS A CA 1
ATOM 680 C C . HIS A 1 90 ? -13.915 2.053 13.273 1.00 91.25 90 HIS A C 1
ATOM 682 O O . HIS A 1 90 ? -14.298 1.970 14.442 1.00 91.25 90 HIS A O 1
ATOM 688 N N . ILE A 1 91 ? -12.723 2.557 12.950 1.00 92.62 91 ILE A N 1
ATOM 689 C CA . ILE A 1 91 ? -11.742 3.000 13.938 1.00 92.62 91 ILE A CA 1
ATOM 690 C C . ILE A 1 91 ? -12.012 4.469 14.280 1.00 92.62 91 ILE A C 1
ATOM 692 O O . ILE A 1 91 ? -11.926 5.357 13.432 1.00 92.62 91 ILE A O 1
ATOM 696 N N . LYS A 1 92 ? -12.378 4.729 15.540 1.00 88.06 92 LYS A N 1
ATOM 697 C CA . LYS A 1 92 ? -12.786 6.061 16.030 1.00 88.06 92 LYS A CA 1
ATOM 698 C C . LYS A 1 92 ? -11.623 6.903 16.579 1.00 88.06 92 LYS A C 1
ATOM 700 O O . LYS A 1 92 ? -11.854 8.001 17.077 1.00 88.06 92 LYS A O 1
ATOM 705 N N . GLY A 1 93 ? -10.393 6.401 16.471 1.00 82.19 93 GLY A N 1
ATOM 706 C CA . GLY A 1 93 ? -9.196 7.002 17.062 1.00 82.19 93 GLY A CA 1
ATOM 707 C C . GLY A 1 93 ? -9.040 6.698 18.558 1.00 82.19 93 GLY A C 1
ATOM 708 O O . GLY A 1 93 ? -9.780 5.895 19.124 1.00 82.19 93 GLY A O 1
ATOM 709 N N . GLY A 1 94 ? -8.049 7.333 19.188 1.00 88.38 94 GLY A N 1
ATOM 710 C CA . GLY A 1 94 ? -7.758 7.232 20.625 1.00 88.38 94 GLY A CA 1
ATOM 711 C C . GLY A 1 94 ? -6.378 6.646 20.927 1.00 88.38 94 GLY A C 1
ATOM 712 O O . GLY A 1 94 ? -5.605 7.266 21.649 1.00 88.38 94 GLY A O 1
ATOM 713 N N . VAL A 1 95 ? -6.051 5.493 20.340 1.00 90.44 95 VAL A N 1
ATOM 714 C CA . VAL A 1 95 ? -4.736 4.841 20.469 1.00 90.44 95 VAL A CA 1
ATOM 715 C C . VAL A 1 95 ? -4.040 4.842 19.111 1.00 90.44 95 VAL A C 1
ATOM 717 O O . VAL A 1 95 ? -4.676 4.541 18.101 1.00 90.44 95 VAL A O 1
ATOM 720 N N . ASP A 1 96 ? -2.746 5.158 19.095 1.00 93.50 96 ASP A N 1
ATOM 721 C CA . ASP A 1 96 ? -1.899 5.149 17.897 1.00 93.50 96 ASP A CA 1
ATOM 722 C C . ASP A 1 96 ? -0.519 4.538 18.202 1.00 93.50 96 ASP A C 1
ATOM 724 O O . ASP A 1 96 ? -0.184 4.272 19.361 1.00 93.50 96 ASP A O 1
ATOM 728 N N . VAL A 1 97 ? 0.273 4.293 17.157 1.00 92.81 97 VAL A N 1
ATOM 729 C CA . VAL A 1 97 ? 1.651 3.800 17.258 1.00 92.81 97 VAL A CA 1
ATOM 730 C C . VAL A 1 97 ? 2.522 4.837 17.975 1.00 92.81 97 VAL A C 1
ATOM 732 O O . VAL A 1 97 ? 2.428 6.036 17.715 1.00 92.81 97 VAL A O 1
ATOM 735 N N . SER A 1 98 ? 3.386 4.382 18.885 1.00 93.25 98 SER A N 1
ATOM 736 C CA . SER A 1 98 ? 4.302 5.269 19.609 1.00 93.25 98 SER A CA 1
ATOM 737 C C . SER A 1 98 ? 5.295 5.947 18.659 1.00 93.25 98 SER A C 1
ATOM 739 O O . SER A 1 98 ? 5.987 5.271 17.899 1.00 93.25 98 SER A O 1
ATOM 741 N N . LEU A 1 99 ? 5.404 7.276 18.748 1.00 93.44 99 LEU A N 1
ATOM 742 C CA . LEU A 1 99 ? 6.355 8.087 17.988 1.00 93.44 99 LEU A CA 1
ATOM 743 C C . LEU A 1 99 ? 7.443 8.625 18.923 1.00 93.44 99 LEU A C 1
ATOM 745 O O . LEU A 1 99 ? 7.141 9.330 19.885 1.00 93.44 99 LEU A O 1
ATOM 749 N N . SER A 1 100 ? 8.705 8.316 18.624 1.00 95.00 100 SER A N 1
ATOM 750 C CA . SER A 1 100 ? 9.863 8.945 19.263 1.00 95.00 100 SER A CA 1
ATOM 751 C C . SER A 1 100 ? 10.392 10.047 18.344 1.00 95.00 100 SER A C 1
ATOM 753 O O . SER A 1 100 ? 10.811 9.716 17.237 1.00 95.00 100 SER A O 1
ATOM 755 N N . PRO A 1 101 ? 10.395 11.326 18.760 1.00 94.38 101 PRO A N 1
ATOM 756 C CA . PRO A 1 101 ? 11.011 12.398 17.984 1.00 94.38 101 PRO A CA 1
ATOM 757 C C . PRO A 1 101 ? 12.514 12.172 17.788 1.00 94.38 101 PRO A C 1
ATOM 759 O O . PRO A 1 101 ? 13.169 11.559 18.639 1.00 94.38 101 PRO A O 1
ATOM 762 N N . ASP A 1 102 ? 13.048 12.703 16.689 1.00 92.94 102 ASP A N 1
ATOM 763 C CA . ASP A 1 102 ? 14.492 12.767 16.464 1.00 92.94 102 ASP A CA 1
ATOM 764 C C . ASP A 1 102 ? 15.172 13.667 17.515 1.00 92.94 102 ASP A C 1
ATOM 766 O O . ASP A 1 102 ? 14.535 14.538 18.116 1.00 92.94 102 ASP A O 1
ATOM 770 N N . LYS A 1 103 ? 16.462 13.410 17.769 1.00 84.31 103 LYS A N 1
ATOM 771 C CA . LYS A 1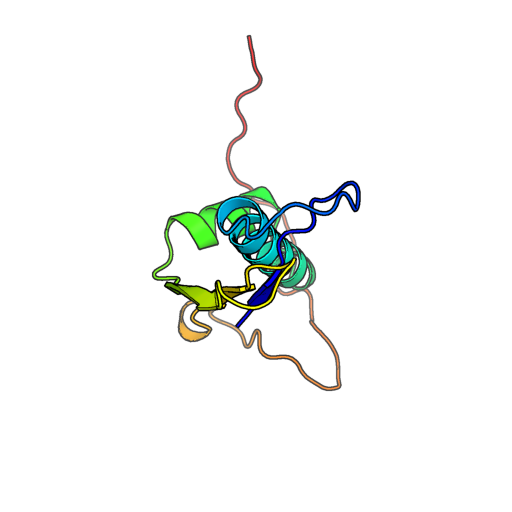 103 ? 17.270 14.121 18.775 1.00 84.31 103 LYS A CA 1
ATOM 772 C C . LYS A 1 103 ? 17.712 15.507 18.327 1.00 84.31 103 LYS A C 1
ATOM 774 O O . LYS A 1 103 ? 18.076 15.652 17.140 1.00 84.31 103 LYS A O 1
#

Radius of gyration: 15.31 Å; chains: 1; bounding box: 40×26×42 Å

pLDDT: mean 95.72, std 2.77, range [82.19, 98.31]

Secondary structure (DSSP, 8-state):
-EEEESB-TT--B-SS-HHHHHHHHHHHHHHHHHTTT--HHHHHHHHHHS--EEEEEES-STT--EEEEE--GGGSSS--S--TT--------S-----PPP-

Sequence (103 aa):
IFEGISVDDAGKQHYLDVHIAYQQACLNAIEYLKKFGYSGAQAYTILGVAPVQGHISGVVDIPNACATLYLPTEIFDFDIMPSATGPIKHIKGGVDVSLSPDK